Protein AF-A0A378ARV6-F1 (afdb_monomer_lite)

pLDDT: mean 89.11, std 16.17, range [35.03, 98.0]

InterPro domains:
  IPR007721 D-ribose pyranase RbsD/L-fucose mutarotase FucU [PF05025] (1-87)
  IPR023064 D-ribose pyranase [NF008761] (1-87)
  IPR023064 D-ribose pyranase [PTHR37831] (1-86)
  IPR023750 RbsD-like superfamily [G3DSA:3.40.1650.10] (8-94)
  IPR023750 RbsD-like superfamily [SSF102546] (1-85)

Secondary structure (DSSP, 8-state):
---SS---HHHHHHHTT--TT-------TTPPPPTTSPP-----BTTBS-HHHHHHHHTTTS--S-----TTHHHH-HHHHHHHHH-TTTTT-------

Foldseek 3Di:
DDPDQQPDPVLVVVQVPDDPPDDDDQDDPPDDDDPVDDDDDQDPDVPVPPSVVVQVSSLVRHDDQEDDDDPCCCPPPVPVVVVLCPPPSNVNHDPDDDD

Structure (mmCIF, N/CA/C/O backbone):
data_AF-A0A378ARV6-F1
#
_entry.id   AF-A0A378ARV6-F1
#
loop_
_atom_site.group_PDB
_atom_site.id
_atom_site.type_symbol
_atom_site.label_atom_id
_atom_site.label_alt_id
_atom_site.label_comp_id
_atom_site.label_asym_id
_atom_site.label_entity_id
_atom_site.label_seq_id
_atom_site.pdbx_PDB_ins_code
_atom_site.Cartn_x
_atom_site.Cartn_y
_atom_site.Cartn_z
_atom_site.occupancy
_atom_site.B_iso_or_equiv
_atom_site.auth_seq_id
_atom_site.auth_comp_id
_atom_site.auth_asym_id
_atom_site.auth_atom_id
_atom_site.pdbx_PDB_model_num
ATOM 1 N N . MET A 1 1 ? -18.810 8.008 12.413 1.00 85.12 1 MET A N 1
ATOM 2 C CA . MET A 1 1 ? -17.484 8.594 12.112 1.00 85.12 1 MET A CA 1
ATOM 3 C C . MET A 1 1 ? -16.428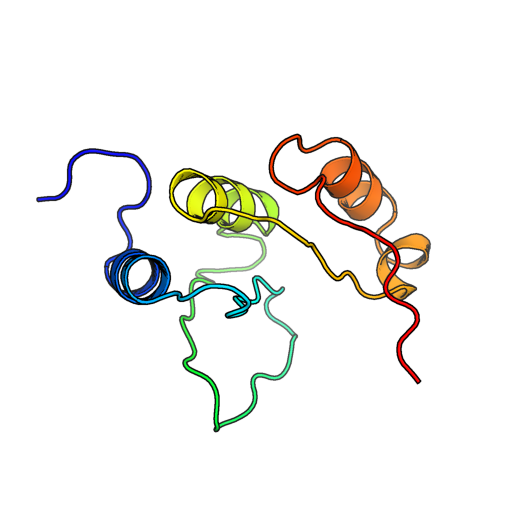 7.749 12.800 1.00 85.12 1 MET A C 1
ATOM 5 O O . MET A 1 1 ? -16.586 7.477 13.987 1.00 85.12 1 MET A O 1
ATOM 9 N N . LYS A 1 2 ? -15.421 7.270 12.063 1.00 93.12 2 LYS A N 1
ATOM 10 C CA . LYS A 1 2 ? -14.368 6.403 12.611 1.00 93.12 2 LYS A CA 1
ATOM 11 C C . LYS A 1 2 ? -13.370 7.239 13.424 1.00 93.12 2 LYS A C 1
ATOM 13 O O . LYS A 1 2 ? -13.012 8.335 13.006 1.00 93.12 2 LYS A O 1
ATOM 18 N N . LYS A 1 3 ? -12.953 6.729 14.586 1.00 90.44 3 LYS A N 1
ATOM 19 C CA . LYS A 1 3 ? -11.794 7.236 15.340 1.00 90.44 3 LYS A CA 1
ATOM 20 C C . LYS A 1 3 ? -10.549 6.492 14.839 1.00 90.44 3 LYS A C 1
ATOM 22 O O . LYS A 1 3 ? -10.649 5.292 14.611 1.00 90.44 3 LYS A O 1
ATOM 27 N N . GLY A 1 4 ? -9.411 7.167 14.684 1.00 92.12 4 GLY A N 1
ATOM 28 C CA . GLY A 1 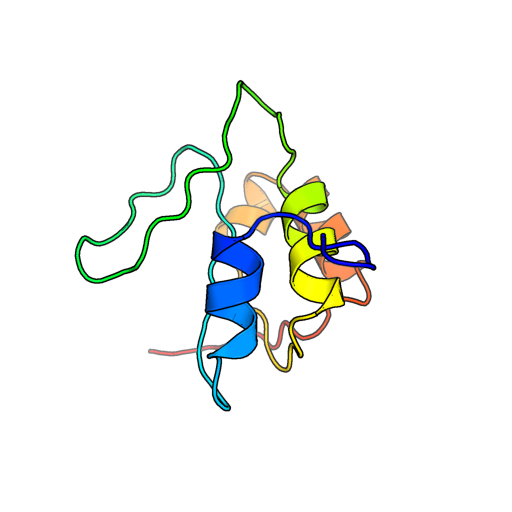4 ? -8.159 6.557 14.206 1.00 92.12 4 GLY A CA 1
ATOM 29 C C . GLY A 1 4 ? -7.616 7.201 12.930 1.00 92.12 4 GLY A C 1
ATOM 30 O O . GLY A 1 4 ? -8.044 8.292 12.557 1.00 92.12 4 GLY A O 1
ATOM 31 N N . THR A 1 5 ? -6.656 6.532 12.288 1.00 93.25 5 THR A N 1
ATOM 32 C CA . THR A 1 5 ? -5.871 7.075 11.163 1.00 93.25 5 THR A CA 1
ATOM 33 C C . THR A 1 5 ? -6.320 6.573 9.790 1.00 93.25 5 THR A C 1
ATOM 35 O O . THR A 1 5 ? -6.237 7.329 8.824 1.00 93.25 5 THR A O 1
ATOM 38 N N . VAL A 1 6 ? -6.841 5.345 9.667 1.00 96.88 6 VAL A N 1
ATOM 39 C CA . VAL A 1 6 ? -7.366 4.834 8.386 1.00 96.88 6 VAL A CA 1
ATOM 40 C C . VAL A 1 6 ? -8.804 5.301 8.206 1.00 96.88 6 VAL A C 1
ATOM 42 O O . VAL A 1 6 ? -9.739 4.669 8.694 1.00 96.88 6 VAL A O 1
ATOM 45 N N . LEU A 1 7 ? -8.995 6.428 7.524 1.00 97.50 7 LEU A N 1
ATOM 46 C CA . LEU A 1 7 ? -10.323 7.029 7.340 1.00 97.50 7 LEU A CA 1
ATOM 47 C C . LEU A 1 7 ? -11.037 6.581 6.063 1.00 97.50 7 LEU A C 1
ATOM 49 O O . LEU A 1 7 ? -12.257 6.708 5.973 1.00 97.50 7 LEU A O 1
ATOM 53 N N . ASN A 1 8 ? -10.299 6.065 5.078 1.00 97.94 8 ASN A N 1
ATOM 54 C CA . ASN A 1 8 ? -10.898 5.578 3.844 1.00 97.94 8 ASN A CA 1
ATOM 55 C C . ASN A 1 8 ? -11.768 4.340 4.140 1.00 97.94 8 ASN A C 1
ATOM 57 O O . ASN A 1 8 ? -11.314 3.379 4.776 1.00 97.94 8 ASN A O 1
ATOM 61 N N . ALA A 1 9 ? -13.032 4.397 3.711 1.00 97.56 9 ALA A N 1
ATOM 62 C CA . ALA A 1 9 ? -14.025 3.370 4.004 1.00 97.56 9 ALA A CA 1
ATOM 63 C C . ALA A 1 9 ? -13.690 2.036 3.325 1.00 97.56 9 ALA A C 1
ATOM 65 O O . ALA A 1 9 ? -13.776 0.997 3.978 1.00 97.56 9 ALA A O 1
ATOM 66 N N . ASP A 1 10 ? -13.240 2.066 2.070 1.00 98.00 10 ASP A N 1
ATOM 67 C CA . ASP A 1 10 ? -12.915 0.864 1.301 1.00 98.00 10 ASP A CA 1
ATOM 68 C C . ASP A 1 10 ? -11.649 0.185 1.831 1.00 98.00 10 ASP A C 1
ATOM 70 O O . ASP A 1 10 ? -11.635 -1.029 2.018 1.00 98.00 10 ASP A O 1
ATOM 74 N N . ILE A 1 11 ? -10.618 0.961 2.184 1.00 97.88 11 ILE A N 1
ATOM 75 C CA . ILE A 1 11 ? -9.409 0.430 2.833 1.00 97.88 11 ILE A CA 1
ATOM 76 C C . ILE A 1 11 ? -9.777 -0.217 4.172 1.00 97.88 11 ILE A C 1
ATOM 78 O O . ILE A 1 11 ? -9.368 -1.342 4.447 1.00 97.88 11 ILE A O 1
ATOM 82 N N . SER A 1 12 ? -10.599 0.453 4.987 1.00 97.81 12 SER A N 1
ATOM 83 C CA . SER A 1 12 ? -11.068 -0.110 6.261 1.00 97.81 12 SER A CA 1
ATOM 84 C C . SER A 1 12 ? -11.852 -1.413 6.051 1.00 97.81 12 SER A C 1
ATOM 86 O O . SER A 1 12 ? -11.681 -2.381 6.795 1.00 97.81 12 SER A O 1
ATOM 88 N N . ALA A 1 13 ? -12.709 -1.455 5.030 1.00 97.88 13 ALA A N 1
ATOM 89 C CA . ALA A 1 13 ? -13.512 -2.624 4.703 1.00 97.88 13 ALA A CA 1
ATOM 90 C C . ALA A 1 13 ? -12.653 -3.801 4.229 1.00 97.88 13 ALA A C 1
ATOM 92 O O . ALA A 1 13 ? -12.920 -4.926 4.640 1.00 97.88 13 ALA A O 1
ATOM 93 N N . VAL A 1 14 ? -11.625 -3.560 3.411 1.00 97.81 14 VAL A N 1
ATOM 94 C CA . VAL A 1 14 ? -10.704 -4.611 2.961 1.00 97.81 14 VAL A CA 1
ATOM 95 C C . VAL A 1 14 ? -9.860 -5.120 4.125 1.00 97.81 14 VAL A C 1
ATOM 97 O O . VAL A 1 14 ? -9.875 -6.319 4.377 1.00 97.81 14 VAL A O 1
ATOM 100 N N . ILE A 1 15 ? -9.205 -4.234 4.887 1.00 97.19 15 ILE A N 1
ATOM 101 C CA . ILE A 1 15 ? -8.333 -4.636 6.006 1.00 97.19 15 ILE A CA 1
ATOM 102 C C . ILE A 1 15 ? -9.100 -5.472 7.039 1.00 97.19 15 ILE A C 1
ATOM 104 O O . ILE A 1 15 ? -8.602 -6.498 7.487 1.00 97.19 15 ILE A O 1
ATOM 108 N N . SER A 1 16 ? -10.333 -5.084 7.379 1.00 97.31 16 SER A N 1
ATOM 109 C CA . SER A 1 16 ? -11.155 -5.822 8.355 1.00 97.31 16 SER A CA 1
ATOM 110 C C . SER A 1 16 ? -11.602 -7.218 7.902 1.00 97.31 16 SER A C 1
ATOM 112 O O . SER A 1 16 ? -12.102 -7.986 8.723 1.00 97.31 16 SER A O 1
ATOM 114 N N . ARG A 1 17 ? -11.452 -7.545 6.613 1.00 97.75 17 ARG A N 1
ATOM 115 C CA . ARG A 1 17 ? -11.821 -8.841 6.027 1.00 97.75 17 ARG A CA 1
ATOM 116 C C . ARG A 1 17 ? -10.623 -9.744 5.749 1.00 97.75 17 ARG A C 1
ATOM 118 O O . ARG A 1 17 ? -10.857 -10.899 5.411 1.00 97.75 17 ARG A O 1
ATOM 125 N N . LEU A 1 18 ? -9.394 -9.234 5.869 1.00 97.44 18 LEU A N 1
ATOM 126 C CA . LEU A 1 18 ? -8.188 -10.021 5.624 1.00 97.44 18 LEU A CA 1
ATOM 127 C C . LEU A 1 18 ? -8.106 -11.182 6.622 1.00 97.44 18 LEU A C 1
ATOM 129 O O . LEU A 1 18 ? -8.120 -10.981 7.839 1.00 97.44 18 LEU A O 1
ATOM 133 N N . GLY A 1 19 ? -8.016 -12.395 6.091 1.00 96.56 19 GLY A N 1
ATOM 134 C CA . GLY A 1 19 ? -7.597 -13.584 6.811 1.00 96.56 19 GLY A CA 1
ATOM 135 C C . GLY A 1 19 ? -6.075 -13.703 6.880 1.00 96.56 19 GLY A C 1
ATOM 136 O O . GLY A 1 19 ? -5.324 -12.887 6.344 1.00 96.56 19 GLY A O 1
ATOM 137 N N . HIS 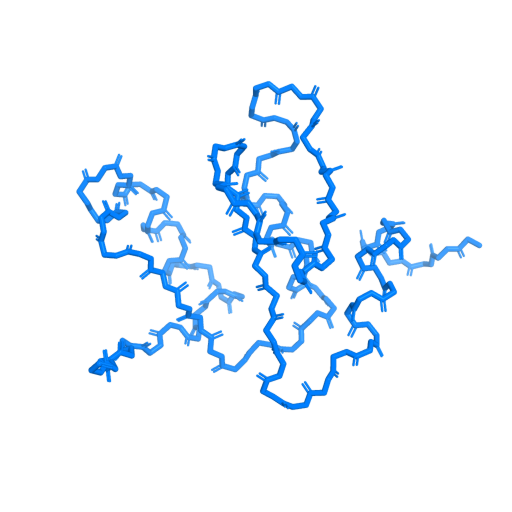A 1 20 ? -5.605 -14.755 7.548 1.00 94.69 20 HIS A N 1
ATOM 138 C CA . HIS A 1 20 ? -4.189 -15.114 7.511 1.00 94.69 20 HIS A CA 1
ATOM 139 C C . HIS A 1 20 ? -3.789 -15.462 6.071 1.00 94.69 20 HIS A C 1
ATOM 141 O O . HIS A 1 20 ? -4.540 -16.165 5.404 1.00 94.69 20 HIS A O 1
ATOM 147 N N . THR A 1 21 ? -2.625 -14.965 5.638 1.00 94.25 21 THR A N 1
ATOM 148 C CA . THR A 1 21 ? -2.042 -15.078 4.285 1.00 94.25 21 THR A CA 1
ATOM 149 C C . THR A 1 21 ? -2.752 -14.339 3.146 1.00 94.25 21 THR A C 1
ATOM 151 O O . THR A 1 21 ? -2.238 -14.333 2.023 1.00 94.25 21 THR A O 1
ATOM 154 N N . ASP A 1 22 ? -3.863 -13.644 3.410 1.00 97.06 22 ASP A N 1
ATOM 155 C CA . ASP A 1 22 ? -4.453 -12.749 2.415 1.00 97.06 22 ASP A CA 1
ATOM 156 C C . ASP A 1 22 ? -3.488 -11.607 2.071 1.00 97.06 22 ASP A C 1
ATOM 158 O O . ASP A 1 22 ? -2.712 -11.126 2.901 1.00 97.06 22 ASP A O 1
ATOM 162 N N . THR A 1 23 ? -3.554 -11.144 0.823 1.00 96.62 23 THR A N 1
ATOM 163 C CA . THR A 1 23 ? -2.630 -10.135 0.301 1.00 96.62 23 THR A CA 1
ATOM 164 C C . THR A 1 23 ? -3.348 -8.848 -0.085 1.00 96.62 23 THR A C 1
ATOM 166 O O . THR A 1 23 ? -4.481 -8.847 -0.568 1.00 96.62 23 THR A O 1
ATOM 169 N N . LEU A 1 24 ? -2.656 -7.728 0.117 1.00 97.31 24 LEU A N 1
ATOM 170 C CA . LEU A 1 24 ? -3.085 -6.395 -0.285 1.00 97.31 24 LEU A CA 1
ATOM 171 C C . LEU A 1 24 ? -1.912 -5.721 -0.990 1.00 97.31 24 LEU A C 1
ATOM 173 O O . LEU A 1 24 ? -0.795 -5.705 -0.475 1.00 97.31 24 LEU A O 1
ATOM 177 N N . VAL A 1 25 ? -2.169 -5.169 -2.173 1.00 97.31 25 VAL A N 1
ATOM 178 C CA . VAL A 1 25 ? -1.149 -4.499 -2.983 1.00 97.31 25 VAL A CA 1
ATOM 179 C C . VAL A 1 25 ? -1.350 -2.989 -2.903 1.00 97.31 25 VAL A C 1
ATOM 181 O O . VAL A 1 25 ? -2.415 -2.481 -3.246 1.00 97.31 25 VAL A O 1
ATOM 184 N N . VAL A 1 26 ? -0.310 -2.272 -2.478 1.00 97.00 26 VAL A N 1
ATOM 185 C CA . VAL A 1 26 ? -0.174 -0.826 -2.691 1.00 97.00 26 VAL A CA 1
ATOM 186 C C . VAL A 1 26 ? 0.726 -0.647 -3.908 1.00 97.00 26 VAL A C 1
ATOM 188 O O . VAL A 1 26 ? 1.819 -1.207 -3.944 1.00 97.00 26 VAL A O 1
ATOM 191 N N . CYS A 1 27 ? 0.275 0.098 -4.913 1.00 95.81 27 CYS A N 1
ATOM 192 C CA . CYS A 1 27 ? 0.999 0.272 -6.169 1.00 95.81 27 CYS A CA 1
ATOM 193 C C . CYS A 1 27 ? 1.071 1.739 -6.594 1.00 95.81 27 CYS A C 1
ATOM 195 O O . CYS A 1 27 ? 0.351 2.591 -6.072 1.00 95.81 27 CYS A O 1
ATOM 197 N N . ASP A 1 28 ? 1.953 2.031 -7.548 1.00 94.62 28 ASP A N 1
ATOM 198 C CA . ASP A 1 28 ? 1.949 3.314 -8.245 1.00 94.62 28 ASP A CA 1
ATOM 199 C C . ASP A 1 28 ? 0.768 3.426 -9.232 1.00 94.62 28 ASP A C 1
ATOM 201 O O . ASP A 1 28 ? -0.002 2.485 -9.440 1.00 94.62 28 ASP A O 1
ATOM 205 N N . ALA A 1 29 ? 0.622 4.605 -9.839 1.00 92.06 29 ALA A N 1
ATOM 206 C CA . ALA A 1 29 ? -0.477 4.919 -10.751 1.00 92.06 29 ALA A CA 1
ATOM 207 C C . ALA A 1 29 ? -0.417 4.173 -12.102 1.00 92.06 29 ALA A C 1
ATOM 209 O O . ALA A 1 29 ? -1.373 4.244 -12.873 1.00 92.06 29 ALA A O 1
ATOM 210 N N . GLY A 1 30 ? 0.697 3.507 -12.419 1.00 93.25 30 GLY A N 1
ATOM 211 C CA . GLY A 1 30 ? 0.927 2.829 -13.694 1.00 93.25 30 GLY A CA 1
ATOM 212 C C . GLY A 1 30 ? 0.712 1.316 -13.658 1.00 93.25 30 GLY A C 1
ATOM 213 O O . GLY A 1 30 ? 0.653 0.699 -14.723 1.00 93.25 30 GLY A O 1
ATOM 214 N N . LEU A 1 31 ? 0.585 0.704 -12.475 1.00 95.31 31 LEU A N 1
ATOM 215 C CA . LEU A 1 31 ? 0.457 -0.748 -12.366 1.00 95.31 31 LEU A CA 1
ATOM 216 C C . LEU A 1 31 ? -0.895 -1.241 -12.931 1.00 95.31 31 LEU A C 1
ATOM 218 O O . LEU A 1 31 ? -1.957 -0.792 -12.486 1.00 95.31 31 LEU A O 1
ATOM 222 N N . PRO A 1 32 ? -0.907 -2.202 -13.875 1.00 95.44 32 PRO A N 1
ATOM 223 C CA . PRO A 1 32 ? -2.148 -2.801 -14.347 1.00 95.44 32 PRO A CA 1
ATOM 224 C C . PRO A 1 32 ? -2.800 -3.651 -13.246 1.00 95.44 32 PRO A C 1
ATOM 226 O O . PRO A 1 32 ? -2.177 -4.553 -12.689 1.00 95.44 32 PRO A O 1
ATOM 229 N N . VAL A 1 33 ? -4.083 -3.399 -12.966 1.00 95.62 33 VAL A N 1
ATOM 230 C CA . VAL A 1 33 ? -4.859 -4.142 -11.957 1.00 95.62 33 VAL A CA 1
ATOM 231 C C . VAL A 1 33 ? -5.705 -5.232 -12.634 1.00 95.62 33 VAL A C 1
ATOM 233 O O . VAL A 1 33 ? -6.532 -4.904 -13.494 1.00 95.62 33 VAL A O 1
ATOM 236 N N . PRO A 1 34 ? -5.548 -6.520 -12.267 1.00 95.62 34 PRO A N 1
ATOM 237 C CA . PRO A 1 34 ? -6.385 -7.600 -12.784 1.00 95.62 34 PRO A CA 1
ATOM 238 C C . PRO A 1 34 ? -7.870 -7.390 -12.463 1.00 95.62 34 PRO A C 1
ATOM 240 O O . PRO A 1 34 ? -8.223 -6.972 -11.363 1.00 95.62 34 PRO A O 1
ATOM 243 N N . ARG A 1 35 ? -8.768 -7.756 -13.389 1.00 94.62 35 ARG A N 1
ATOM 244 C CA . ARG A 1 35 ? -10.229 -7.614 -13.197 1.00 94.62 35 ARG A CA 1
ATOM 245 C C . ARG A 1 35 ? -10.799 -8.475 -12.066 1.00 94.62 35 ARG A C 1
ATOM 247 O O . ARG A 1 35 ? -11.896 -8.202 -11.598 1.00 94.62 35 ARG A O 1
ATOM 254 N N . SER A 1 36 ? -10.083 -9.524 -11.672 1.00 95.88 36 SER A N 1
ATOM 255 C CA . SER A 1 36 ? -10.448 -10.405 -10.561 1.00 95.88 36 SER A CA 1
ATOM 256 C C . SER A 1 36 ? -10.213 -9.776 -9.186 1.00 95.88 36 SER A C 1
ATOM 258 O O . SER A 1 36 ? -10.690 -10.318 -8.195 1.00 95.88 36 SER A O 1
ATOM 260 N N . SER A 1 37 ? -9.468 -8.670 -9.116 1.00 94.19 37 SER A N 1
ATOM 261 C CA . SER A 1 37 ? -9.076 -8.028 -7.864 1.00 94.19 37 SER A CA 1
ATOM 262 C C . SER A 1 37 ? -9.905 -6.773 -7.603 1.00 94.19 37 SER A C 1
ATOM 264 O O . SER A 1 37 ? -10.210 -6.007 -8.519 1.00 94.19 37 SER A O 1
ATOM 266 N N . THR A 1 38 ? -10.232 -6.519 -6.336 1.00 95.44 38 THR A N 1
ATOM 267 C CA . THR A 1 38 ? -10.846 -5.252 -5.918 1.00 95.44 38 THR A CA 1
ATOM 268 C C . THR A 1 38 ? -9.866 -4.102 -6.148 1.00 95.44 38 THR A C 1
ATOM 270 O O . THR A 1 38 ? -8.750 -4.125 -5.633 1.00 95.44 38 THR A O 1
ATOM 273 N N . ARG A 1 39 ? -10.285 -3.078 -6.900 1.00 96.88 39 ARG A N 1
ATOM 274 C CA . ARG A 1 39 ? -9.504 -1.856 -7.135 1.00 96.88 39 ARG A CA 1
ATOM 275 C C . ARG A 1 39 ? -10.021 -0.725 -6.251 1.00 96.88 39 ARG A C 1
ATOM 277 O O . ARG A 1 39 ? -11.179 -0.343 -6.377 1.00 96.88 39 ARG A O 1
ATOM 284 N N . ILE A 1 40 ? -9.141 -0.156 -5.429 1.00 97.81 40 ILE A N 1
ATOM 285 C CA . ILE A 1 40 ? -9.381 1.093 -4.695 1.00 97.81 40 ILE A CA 1
ATOM 286 C C . ILE A 1 40 ? -8.452 2.149 -5.293 1.00 97.81 40 ILE A C 1
ATOM 288 O O . ILE A 1 40 ? -7.242 2.099 -5.079 1.00 97.81 40 ILE A O 1
ATOM 292 N N . ASP A 1 41 ? -9.003 3.069 -6.084 1.00 97.31 41 ASP A N 1
ATOM 293 C CA . ASP A 1 41 ? -8.213 4.128 -6.711 1.00 97.31 41 ASP A CA 1
ATOM 294 C C . ASP A 1 41 ? -8.099 5.337 -5.781 1.00 97.31 41 ASP A C 1
ATOM 296 O O . ASP A 1 41 ? -9.079 6.029 -5.508 1.00 97.31 41 ASP A O 1
ATOM 300 N N . MET A 1 42 ? -6.891 5.556 -5.268 1.00 97.19 42 MET A N 1
ATOM 301 C CA . MET A 1 42 ? -6.578 6.660 -4.364 1.00 97.19 42 MET A CA 1
ATOM 302 C C . MET A 1 42 ? -5.874 7.817 -5.078 1.00 97.19 42 MET A C 1
ATOM 304 O O . MET A 1 42 ? -5.662 8.851 -4.449 1.00 97.19 42 MET A O 1
ATOM 308 N N . ALA A 1 43 ? -5.476 7.658 -6.345 1.00 97.50 43 ALA A N 1
ATOM 309 C CA . ALA A 1 43 ? -4.680 8.654 -7.047 1.00 97.50 43 ALA A CA 1
ATOM 310 C C . ALA A 1 43 ? -5.528 9.896 -7.353 1.00 97.50 43 ALA A C 1
ATOM 312 O O . ALA A 1 43 ? -6.483 9.848 -8.125 1.00 97.50 43 ALA A O 1
ATOM 313 N N . LEU A 1 44 ? -5.161 11.028 -6.753 1.00 97.88 44 LEU A N 1
ATOM 314 C CA . LEU A 1 44 ? -5.805 12.313 -7.014 1.00 97.88 44 LEU A CA 1
ATOM 315 C C . LEU A 1 44 ? -5.112 13.049 -8.162 1.00 97.88 44 LEU A C 1
ATOM 317 O O . LEU A 1 44 ? -5.756 13.596 -9.052 1.00 97.88 44 LEU A O 1
ATOM 321 N N . THR A 1 45 ? -3.784 13.093 -8.111 1.00 97.69 45 THR A N 1
ATOM 322 C CA . THR A 1 45 ? -2.922 13.717 -9.118 1.00 97.69 45 THR A CA 1
ATOM 323 C C . THR A 1 45 ? -1.509 13.135 -9.006 1.00 97.69 45 THR A C 1
ATOM 325 O O . THR A 1 45 ? -1.258 12.272 -8.160 1.00 97.69 45 THR A O 1
ATOM 328 N N . GLN A 1 46 ? -0.568 13.573 -9.845 1.00 97.12 46 GLN A N 1
ATOM 329 C CA . GLN A 1 46 ? 0.810 13.084 -9.803 1.00 97.12 46 GLN A CA 1
ATOM 330 C C . GLN A 1 46 ? 1.414 13.258 -8.401 1.00 97.12 46 GLN A C 1
ATOM 332 O O . GLN A 1 46 ? 1.547 14.370 -7.893 1.00 97.12 46 GLN A O 1
ATOM 337 N N . GLY A 1 47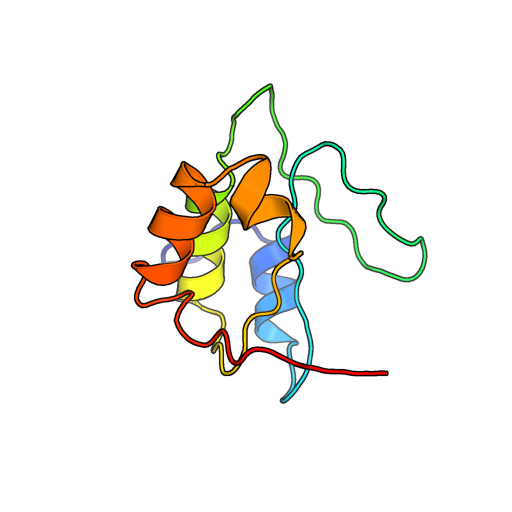 ? 1.780 12.134 -7.778 1.00 94.88 47 GLY A N 1
ATOM 338 C CA . GLY A 1 47 ? 2.405 12.095 -6.455 1.00 94.88 47 GLY A CA 1
ATOM 339 C C . GLY A 1 47 ? 1.464 12.320 -5.267 1.00 94.88 47 GLY A C 1
ATOM 340 O O . GLY A 1 47 ? 1.958 12.390 -4.143 1.00 94.88 47 GLY A O 1
ATOM 341 N N . VAL A 1 48 ? 0.144 12.426 -5.479 1.00 97.88 48 VAL A N 1
ATOM 342 C CA . VAL A 1 48 ? -0.831 12.659 -4.402 1.00 97.88 48 VAL A CA 1
ATOM 343 C C . VAL A 1 48 ? -1.947 11.609 -4.426 1.00 97.88 48 VAL A C 1
ATOM 345 O O . VAL A 1 48 ? -2.708 11.564 -5.396 1.00 97.88 48 VAL A O 1
ATOM 348 N N . PRO A 1 49 ? -2.117 10.830 -3.341 1.00 97.75 49 PRO A N 1
ATOM 349 C CA . PRO A 1 49 ? -1.178 10.657 -2.228 1.00 97.75 49 PRO A CA 1
ATOM 350 C C . PRO A 1 49 ? 0.123 9.984 -2.695 1.00 97.75 49 PRO A C 1
ATOM 352 O O . PRO A 1 49 ? 0.162 9.331 -3.739 1.00 97.75 49 PRO A O 1
ATOM 355 N N . SER A 1 50 ? 1.198 10.128 -1.919 1.00 96.94 50 SER A N 1
ATOM 356 C CA . SER A 1 50 ? 2.445 9.417 -2.200 1.00 96.94 50 SER A CA 1
ATOM 357 C C . SER A 1 50 ? 2.319 7.933 -1.843 1.00 96.94 50 SER A C 1
ATOM 359 O O . SER A 1 50 ? 1.543 7.549 -0.965 1.00 96.94 50 SER A O 1
ATOM 361 N N . PHE A 1 51 ? 3.133 7.091 -2.484 1.00 95.75 51 PHE A N 1
ATOM 362 C CA . PHE A 1 51 ? 3.191 5.658 -2.187 1.00 95.75 51 PHE A CA 1
ATOM 363 C C . PHE A 1 51 ? 3.415 5.386 -0.688 1.00 95.75 51 PHE A C 1
ATOM 365 O O . PHE A 1 51 ? 2.694 4.594 -0.082 1.00 95.75 51 PHE A O 1
ATOM 372 N N . MET A 1 52 ? 4.375 6.090 -0.073 1.00 94.94 52 MET A N 1
ATOM 373 C CA . MET A 1 52 ? 4.702 5.907 1.344 1.00 94.94 52 MET A CA 1
ATOM 374 C C . MET A 1 52 ? 3.563 6.339 2.267 1.00 94.94 52 MET A C 1
ATOM 376 O O . MET A 1 52 ? 3.299 5.646 3.242 1.00 94.94 52 MET A O 1
ATOM 380 N N . GLN A 1 53 ? 2.835 7.413 1.938 1.00 96.06 53 GLN A N 1
ATOM 381 C CA . GLN A 1 53 ? 1.668 7.830 2.725 1.00 96.06 53 GLN A CA 1
ATOM 382 C C . GLN A 1 53 ? 0.594 6.739 2.757 1.00 96.06 53 GLN A C 1
ATOM 384 O O . GLN A 1 53 ? 0.039 6.446 3.815 1.00 96.06 53 GLN A O 1
ATOM 389 N N . VAL A 1 54 ? 0.309 6.117 1.609 1.00 96.75 54 VAL A N 1
ATOM 390 C CA . VAL A 1 54 ? -0.678 5.031 1.535 1.00 96.75 54 VAL A CA 1
ATOM 391 C C . VAL A 1 54 ? -0.190 3.809 2.309 1.00 96.75 54 VAL A C 1
ATOM 393 O O . VAL A 1 54 ? -0.936 3.277 3.129 1.00 96.75 54 VAL A O 1
ATOM 396 N N . LEU A 1 55 ? 1.062 3.393 2.100 1.00 95.75 55 LEU A N 1
ATOM 397 C CA . LEU A 1 55 ? 1.644 2.242 2.786 1.00 95.75 55 LEU A CA 1
ATOM 398 C C . LEU A 1 55 ? 1.636 2.417 4.311 1.00 95.75 55 LEU A C 1
ATOM 400 O O . LEU A 1 55 ? 1.217 1.517 5.038 1.00 95.75 55 LEU A O 1
ATOM 404 N N . GLU A 1 56 ? 2.063 3.576 4.810 1.00 94.00 56 GLU A N 1
ATOM 405 C CA . GLU A 1 56 ? 2.079 3.871 6.243 1.00 94.00 56 GLU A CA 1
ATOM 406 C C . GLU A 1 56 ? 0.674 3.823 6.841 1.00 94.00 56 GLU A C 1
ATOM 408 O O . GLU A 1 56 ? 0.482 3.197 7.880 1.00 94.00 56 GLU A O 1
ATOM 413 N N . VAL A 1 57 ? -0.323 4.416 6.176 1.00 95.81 57 VAL A N 1
ATOM 414 C CA . VAL A 1 57 ? -1.713 4.381 6.649 1.00 95.81 57 VAL A CA 1
ATOM 415 C C . VAL A 1 57 ? -2.249 2.951 6.655 1.00 95.81 57 VAL A C 1
ATOM 417 O O . VAL A 1 57 ? -2.769 2.511 7.677 1.00 95.81 57 VAL A O 1
ATOM 420 N N . VAL A 1 58 ? -2.094 2.188 5.571 1.00 96.06 58 VAL A N 1
ATOM 421 C CA . VAL A 1 58 ? -2.580 0.796 5.490 1.00 96.06 58 VAL A CA 1
ATOM 422 C C . VAL A 1 58 ? -1.981 -0.062 6.606 1.00 96.06 58 VAL A C 1
ATOM 424 O O . VAL A 1 58 ? -2.702 -0.740 7.340 1.00 96.06 58 VAL A O 1
ATOM 427 N N . THR A 1 59 ? -0.671 0.045 6.814 1.00 94.94 59 THR A N 1
ATOM 428 C CA . THR A 1 59 ? 0.062 -0.713 7.839 1.00 94.94 59 THR A CA 1
ATOM 429 C C . THR A 1 59 ? -0.163 -0.198 9.268 1.00 94.94 59 THR A C 1
ATOM 431 O O . THR A 1 59 ? 0.480 -0.667 10.206 1.00 94.94 59 THR A O 1
ATOM 434 N N . THR A 1 60 ? -1.061 0.775 9.489 1.00 94.56 60 THR A N 1
ATOM 435 C CA . THR A 1 60 ? -1.563 1.101 10.842 1.00 94.56 60 THR A CA 1
ATOM 436 C C . THR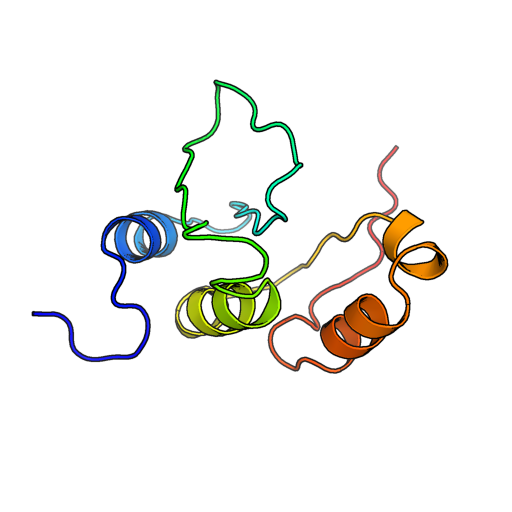 A 1 60 ? -2.620 0.147 11.354 1.00 94.56 60 THR A C 1
ATOM 438 O O . THR A 1 60 ? -2.703 -0.029 12.567 1.00 94.56 60 THR A O 1
ATOM 441 N N . GLU A 1 61 ? -3.381 -0.487 10.467 1.00 94.69 61 GLU A N 1
ATOM 442 C CA . GLU A 1 61 ? -4.438 -1.428 10.852 1.00 94.69 61 GLU A CA 1
ATOM 443 C C . GLU A 1 61 ? -4.201 -2.840 10.300 1.00 94.69 61 GLU A C 1
ATOM 445 O O . GLU A 1 61 ? -4.694 -3.804 10.881 1.00 94.69 61 GLU A O 1
ATOM 450 N N . MET A 1 62 ? -3.420 -2.986 9.225 1.00 94.75 62 MET A N 1
ATOM 451 C CA . MET A 1 62 ? -3.043 -4.288 8.674 1.00 94.75 62 MET A CA 1
ATOM 452 C C . MET A 1 62 ? -1.880 -4.913 9.459 1.00 94.75 62 MET A C 1
ATOM 454 O O . MET A 1 62 ? -0.821 -4.301 9.597 1.00 94.75 62 MET A O 1
ATOM 458 N N . GLN A 1 63 ? -2.059 -6.153 9.922 1.00 93.75 63 GLN A N 1
ATOM 459 C CA . GLN A 1 63 ? -0.973 -6.976 10.463 1.00 93.75 63 GLN A CA 1
ATOM 460 C C . GLN A 1 63 ? -0.173 -7.571 9.301 1.00 93.75 63 GLN A C 1
ATOM 462 O O . GLN A 1 63 ? -0.711 -8.347 8.514 1.00 93.75 63 GLN A O 1
ATOM 467 N N . VAL A 1 64 ? 1.095 -7.183 9.175 1.00 93.06 64 VAL A N 1
ATOM 468 C CA . VAL A 1 64 ? 1.962 -7.589 8.061 1.00 93.06 64 VAL A CA 1
ATOM 469 C C . VAL A 1 64 ? 2.978 -8.614 8.548 1.00 93.06 64 VAL A C 1
ATOM 471 O O . VAL A 1 64 ? 3.784 -8.319 9.427 1.00 93.06 64 VAL A O 1
ATOM 474 N N . GLU A 1 65 ? 2.961 -9.803 7.951 1.00 92.12 65 GLU A N 1
ATOM 475 C CA . GLU A 1 65 ? 3.934 -10.872 8.228 1.00 92.12 65 GLU A CA 1
ATOM 476 C C . GLU A 1 65 ? 4.972 -11.057 7.121 1.00 92.12 65 GLU A C 1
ATOM 478 O O . GLU A 1 65 ? 6.034 -11.629 7.368 1.00 92.12 65 GLU A O 1
ATOM 483 N N . ALA A 1 66 ? 4.670 -10.575 5.910 1.00 90.88 66 ALA A N 1
ATOM 484 C CA . ALA A 1 66 ? 5.553 -10.640 4.757 1.00 90.88 66 ALA A CA 1
ATOM 485 C C . ALA A 1 66 ? 5.339 -9.446 3.811 1.00 90.88 66 ALA A C 1
ATOM 487 O O . ALA A 1 66 ? 4.234 -8.912 3.715 1.00 90.88 66 ALA A O 1
ATOM 488 N N . ALA A 1 67 ? 6.384 -9.052 3.081 1.00 92.00 67 ALA A N 1
ATOM 489 C CA . ALA A 1 67 ? 6.293 -8.089 1.985 1.00 92.00 67 ALA A CA 1
ATOM 490 C C . ALA A 1 67 ? 7.011 -8.618 0.737 1.00 92.00 67 ALA A C 1
ATOM 492 O O . ALA A 1 67 ? 8.114 -9.155 0.822 1.00 92.00 67 ALA A O 1
ATOM 493 N N . VAL A 1 68 ? 6.393 -8.441 -0.431 1.00 92.31 68 VAL A N 1
ATOM 494 C CA . VAL A 1 68 ? 6.975 -8.800 -1.732 1.00 92.31 68 VAL A CA 1
ATOM 495 C C . VAL A 1 68 ? 7.165 -7.524 -2.535 1.00 92.31 68 VAL A C 1
ATOM 497 O O . VAL A 1 68 ? 6.246 -6.716 -2.652 1.00 92.31 68 VAL A O 1
ATOM 500 N N . ILE A 1 69 ? 8.369 -7.335 -3.069 1.00 92.31 69 ILE A N 1
ATOM 501 C CA . ILE A 1 69 ? 8.753 -6.137 -3.813 1.00 92.31 69 ILE A CA 1
ATOM 502 C C . ILE A 1 69 ? 9.411 -6.583 -5.120 1.00 92.31 69 ILE A C 1
ATOM 504 O O . ILE A 1 69 ? 10.205 -7.523 -5.118 1.00 92.31 69 ILE A O 1
ATOM 508 N N . ALA A 1 70 ? 9.075 -5.917 -6.225 1.00 92.44 70 ALA A N 1
ATOM 509 C CA . ALA A 1 70 ? 9.691 -6.163 -7.525 1.00 92.44 70 ALA A CA 1
ATOM 510 C C . ALA A 1 70 ? 11.200 -5.869 -7.480 1.00 92.44 70 ALA A C 1
ATOM 512 O O . ALA A 1 70 ? 11.616 -4.844 -6.938 1.00 92.44 70 ALA A O 1
ATOM 513 N N . GLU A 1 71 ? 12.022 -6.745 -8.058 1.00 92.38 71 GLU A N 1
ATOM 514 C CA . GLU A 1 71 ? 13.488 -6.646 -8.008 1.00 92.38 71 GLU A CA 1
ATOM 515 C C . GLU A 1 71 ? 13.997 -5.370 -8.702 1.00 92.38 71 GLU A C 1
ATOM 517 O O . GLU A 1 71 ? 14.965 -4.741 -8.269 1.00 92.38 71 GLU A O 1
ATOM 522 N N . GLU A 1 72 ? 13.283 -4.932 -9.737 1.00 93.06 72 GLU A N 1
ATOM 523 C CA . GLU A 1 72 ? 13.560 -3.754 -10.550 1.00 93.06 72 GLU A CA 1
ATOM 524 C C . GLU A 1 72 ? 13.557 -2.451 -9.743 1.00 93.06 72 GLU A C 1
ATOM 526 O O . GLU A 1 72 ? 14.170 -1.471 -10.175 1.00 93.06 72 GLU A O 1
ATOM 531 N N . ILE A 1 73 ? 12.920 -2.417 -8.563 1.00 93.88 73 ILE A N 1
ATOM 532 C CA . ILE A 1 73 ? 12.936 -1.234 -7.693 1.00 93.88 73 ILE A CA 1
ATOM 533 C C . ILE A 1 73 ? 14.364 -0.876 -7.266 1.00 93.88 73 ILE A C 1
ATOM 535 O O . ILE A 1 73 ? 14.679 0.298 -7.087 1.00 93.88 73 ILE A O 1
ATOM 539 N N . LYS A 1 74 ? 15.252 -1.870 -7.139 1.00 93.06 74 LYS A N 1
ATOM 540 C CA . LYS A 1 74 ? 16.635 -1.661 -6.697 1.00 93.06 74 LYS A CA 1
ATOM 541 C C . LYS A 1 74 ? 17.423 -0.815 -7.688 1.00 93.06 74 LYS A C 1
ATOM 543 O O . LYS A 1 74 ? 18.317 -0.081 -7.280 1.00 93.06 74 LYS A O 1
ATOM 548 N N . THR A 1 75 ? 17.089 -0.910 -8.973 1.00 95.88 75 THR A N 1
ATOM 549 C CA . THR A 1 75 ? 17.768 -0.189 -10.053 1.00 95.88 75 THR A CA 1
ATOM 550 C C . THR A 1 75 ? 17.020 1.077 -10.453 1.00 95.88 75 THR A C 1
ATOM 552 O O . THR A 1 75 ? 17.649 2.117 -10.629 1.00 95.88 75 THR A O 1
ATOM 555 N N . HIS A 1 76 ? 15.689 1.026 -10.551 1.00 94.88 76 HIS A N 1
ATOM 556 C CA . HIS A 1 76 ? 14.885 2.142 -11.059 1.00 94.88 76 HIS A CA 1
ATOM 557 C C . HIS A 1 76 ? 14.423 3.114 -9.971 1.00 94.88 76 HIS A C 1
ATOM 559 O O . HIS A 1 76 ? 14.137 4.271 -10.271 1.00 94.88 76 HIS A O 1
ATOM 565 N N . ASN A 1 77 ? 14.345 2.676 -8.712 1.00 94.31 77 ASN A N 1
ATOM 566 C CA . ASN A 1 77 ? 13.957 3.534 -7.595 1.00 94.31 77 ASN A CA 1
ATOM 567 C C . ASN A 1 77 ? 14.688 3.162 -6.286 1.00 94.31 77 ASN A C 1
ATOM 569 O O . ASN A 1 77 ? 14.058 2.801 -5.285 1.00 94.31 77 ASN A O 1
ATOM 573 N N . PRO A 1 78 ? 16.034 3.256 -6.267 1.00 94.44 78 PRO A N 1
ATOM 574 C CA . PRO A 1 78 ? 16.848 2.821 -5.131 1.00 94.44 78 PRO A CA 1
ATOM 575 C C . PRO A 1 78 ? 16.541 3.593 -3.843 1.00 94.44 78 PRO A C 1
ATOM 577 O O . PRO A 1 78 ? 16.679 3.050 -2.749 1.00 94.44 78 PRO A O 1
ATOM 580 N N . GLN A 1 79 ? 16.106 4.851 -3.962 1.00 94.62 79 GLN A N 1
ATOM 581 C CA . GLN A 1 79 ? 15.739 5.683 -2.818 1.00 94.62 79 GLN A CA 1
ATOM 582 C C . GLN A 1 79 ? 14.471 5.159 -2.143 1.00 94.62 79 GLN A C 1
ATOM 584 O O . GLN A 1 79 ? 14.488 4.920 -0.939 1.00 94.62 79 GLN A O 1
ATOM 589 N N . LEU A 1 80 ? 13.404 4.902 -2.911 1.00 92.94 80 LEU A N 1
ATOM 590 C CA . LEU A 1 80 ? 12.177 4.324 -2.363 1.00 92.94 80 LEU A CA 1
ATOM 591 C C . LEU A 1 80 ? 12.422 2.925 -1.797 1.00 92.94 80 LEU A C 1
ATOM 593 O O . LEU A 1 80 ? 11.920 2.606 -0.724 1.00 92.94 80 LEU A O 1
ATOM 597 N N . HIS A 1 81 ? 13.231 2.110 -2.479 1.00 94.06 81 HIS A N 1
ATOM 598 C CA . HIS A 1 81 ? 13.638 0.802 -1.972 1.00 94.06 81 HIS A CA 1
ATOM 599 C C . HIS A 1 81 ? 14.330 0.910 -0.605 1.00 94.06 81 HIS A C 1
ATOM 601 O O . HIS A 1 81 ? 13.972 0.192 0.326 1.00 94.06 81 HIS A O 1
ATOM 607 N N . ALA A 1 82 ? 15.274 1.844 -0.447 1.00 93.00 82 ALA A N 1
ATOM 608 C CA . ALA A 1 82 ? 15.908 2.090 0.841 1.00 93.00 82 ALA A CA 1
ATOM 609 C C . ALA A 1 82 ? 14.881 2.536 1.893 1.00 93.00 82 ALA A C 1
ATOM 611 O O . ALA A 1 82 ? 14.871 1.990 2.992 1.00 93.00 82 ALA A O 1
ATOM 612 N N . THR A 1 83 ? 13.983 3.471 1.571 1.00 92.94 83 THR A N 1
ATOM 613 C CA . THR A 1 83 ? 12.925 3.910 2.496 1.00 92.94 83 THR A CA 1
ATOM 614 C C . THR A 1 83 ? 12.023 2.754 2.935 1.00 92.94 83 THR A C 1
ATOM 616 O O . THR A 1 83 ? 11.708 2.646 4.118 1.00 92.94 83 THR A O 1
ATOM 619 N N . LEU A 1 84 ? 11.657 1.857 2.016 1.00 91.62 84 LEU A N 1
ATOM 620 C CA . LEU A 1 84 ? 10.872 0.658 2.310 1.00 91.62 84 LEU A CA 1
ATOM 621 C C . LEU A 1 84 ? 11.591 -0.262 3.300 1.00 91.62 84 LEU A C 1
ATOM 623 O O . LEU A 1 84 ? 10.994 -0.664 4.291 1.00 91.62 84 LEU A O 1
ATOM 627 N N . LEU A 1 85 ? 12.878 -0.543 3.090 1.00 89.12 85 LEU A N 1
ATOM 628 C CA . LEU A 1 85 ? 13.645 -1.426 3.977 1.00 89.12 85 LEU A CA 1
ATOM 629 C C . LEU A 1 85 ? 13.843 -0.853 5.387 1.00 89.12 85 LEU A C 1
ATOM 631 O O . LEU A 1 85 ? 13.933 -1.614 6.347 1.00 89.12 85 LEU A O 1
ATOM 635 N N . HIS A 1 86 ? 13.904 0.473 5.525 1.00 86.50 86 HIS A N 1
ATOM 636 C CA . HIS A 1 86 ? 14.021 1.133 6.830 1.00 86.50 86 HIS A CA 1
ATOM 637 C C . HIS A 1 86 ? 12.665 1.378 7.501 1.00 86.50 86 HIS A C 1
ATOM 639 O O . HIS A 1 86 ? 12.628 1.758 8.672 1.00 86.50 86 HIS A O 1
ATOM 645 N N . SER A 1 87 ? 11.551 1.175 6.791 1.00 81.94 87 SER A N 1
ATOM 646 C CA . SER A 1 87 ? 10.229 1.315 7.383 1.00 81.94 87 SER A CA 1
ATOM 647 C C . SER A 1 87 ? 9.963 0.124 8.308 1.00 81.94 87 SER A C 1
ATOM 649 O O . SER A 1 87 ? 9.840 -1.007 7.830 1.00 81.94 87 SER A O 1
ATOM 651 N N . PRO A 1 88 ? 9.782 0.344 9.625 1.00 67.88 88 PRO A N 1
ATOM 652 C CA . PRO A 1 88 ? 9.520 -0.742 10.572 1.00 67.8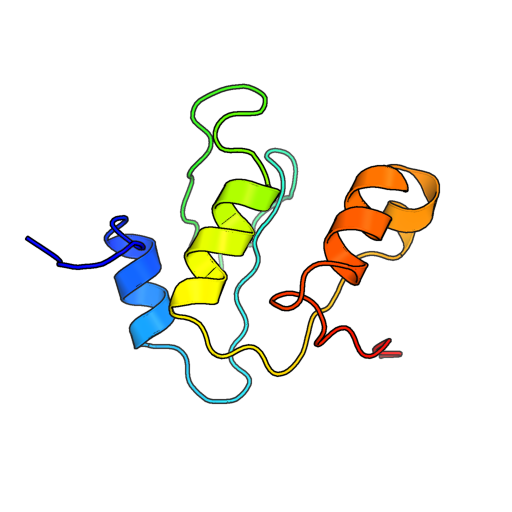8 88 PRO A CA 1
ATOM 653 C C . PRO A 1 88 ? 8.201 -1.470 10.276 1.00 67.88 88 PRO A C 1
ATOM 655 O O . PRO A 1 88 ? 7.957 -2.545 10.810 1.00 67.88 88 PRO A O 1
ATOM 658 N N . ARG A 1 89 ? 7.351 -0.886 9.423 1.00 69.19 89 ARG A N 1
ATOM 659 C CA . ARG A 1 89 ? 6.048 -1.424 9.021 1.00 69.19 89 ARG A CA 1
ATOM 660 C C . ARG A 1 89 ? 6.066 -2.158 7.682 1.00 69.19 89 ARG A C 1
ATOM 662 O O . ARG A 1 89 ? 5.107 -2.850 7.366 1.00 69.19 89 ARG A O 1
ATOM 669 N N . ALA A 1 90 ? 7.143 -2.018 6.910 1.00 59.34 90 ALA A N 1
ATOM 670 C CA . ALA A 1 90 ? 7.372 -2.771 5.677 1.00 59.34 90 ALA A CA 1
ATOM 671 C C . ALA A 1 90 ? 8.397 -3.908 5.862 1.00 59.34 90 ALA A C 1
ATOM 673 O O . ALA A 1 90 ? 8.568 -4.730 4.963 1.00 59.34 90 ALA A O 1
ATOM 674 N N . ALA A 1 91 ? 9.056 -3.979 7.027 1.00 52.75 91 ALA A N 1
ATOM 675 C CA . ALA A 1 91 ? 10.181 -4.865 7.349 1.00 52.75 91 ALA A CA 1
ATOM 676 C C . ALA A 1 91 ? 9.830 -6.360 7.511 1.00 52.75 91 ALA A C 1
ATOM 678 O O . ALA A 1 91 ? 10.495 -7.091 8.240 1.00 52.75 91 ALA A O 1
ATOM 679 N N . ALA A 1 92 ? 8.826 -6.834 6.784 1.00 51.19 92 ALA A N 1
ATOM 680 C CA . ALA A 1 92 ? 8.528 -8.246 6.628 1.00 51.19 92 ALA A CA 1
ATOM 681 C C . ALA A 1 92 ? 9.009 -8.801 5.268 1.00 51.19 92 ALA A C 1
ATOM 683 O O . ALA A 1 92 ? 8.639 -9.894 4.850 1.00 51.19 92 ALA A O 1
ATOM 684 N N . ALA A 1 93 ? 9.835 -8.051 4.536 1.00 43.94 93 ALA A N 1
ATOM 685 C CA . ALA A 1 93 ? 10.366 -8.467 3.243 1.00 43.94 93 ALA A CA 1
ATOM 686 C C . ALA A 1 93 ? 11.394 -9.608 3.383 1.00 43.94 93 ALA A C 1
ATOM 688 O O . ALA A 1 93 ? 12.603 -9.387 3.347 1.00 43.94 93 ALA A O 1
ATOM 689 N N . ALA A 1 94 ? 10.928 -10.848 3.535 1.00 38.28 94 ALA A N 1
ATOM 690 C CA . ALA A 1 94 ? 11.744 -12.008 3.212 1.00 38.28 94 ALA A CA 1
ATOM 691 C C . ALA A 1 94 ? 11.853 -12.111 1.675 1.00 38.28 94 ALA A C 1
ATOM 693 O O . ALA A 1 94 ? 10.835 -11.996 0.988 1.00 38.28 94 ALA A O 1
ATOM 694 N N . PRO A 1 95 ? 13.050 -12.332 1.102 1.00 39.78 95 PRO A N 1
ATOM 695 C CA . PRO A 1 95 ? 13.211 -12.517 -0.334 1.00 39.78 95 PRO A CA 1
ATOM 696 C C . PRO A 1 95 ? 12.561 -13.843 -0.748 1.00 39.78 95 PRO A C 1
ATOM 698 O O . PRO A 1 95 ? 13.167 -14.911 -0.660 1.00 39.78 95 PRO A O 1
ATOM 701 N N . GLY A 1 96 ? 11.303 -13.783 -1.178 1.00 38.88 96 GLY A N 1
ATOM 702 C CA . GLY A 1 96 ? 10.597 -14.922 -1.745 1.00 38.88 96 GLY A CA 1
ATOM 703 C C . GLY A 1 96 ? 11.178 -15.274 -3.110 1.00 38.88 96 GLY A C 1
ATOM 704 O O . GLY A 1 96 ? 10.812 -14.671 -4.113 1.00 38.88 96 GLY A O 1
ATOM 705 N N . LYS A 1 97 ? 12.072 -16.267 -3.162 1.00 35.03 97 LYS A N 1
ATOM 706 C CA . LYS A 1 97 ? 12.274 -17.060 -4.379 1.00 35.03 97 LYS A CA 1
ATOM 707 C C . LYS A 1 97 ? 11.048 -17.952 -4.535 1.00 35.03 97 LYS A C 1
ATOM 709 O O . LYS A 1 97 ? 10.923 -18.925 -3.798 1.00 35.03 97 LYS A O 1
ATOM 714 N N . TYR A 1 98 ? 10.182 -17.644 -5.488 1.00 39.91 98 TYR A N 1
ATOM 715 C CA . TYR A 1 98 ? 9.202 -18.606 -5.979 1.00 39.91 98 TYR A CA 1
ATOM 716 C C . TYR A 1 98 ? 9.373 -18.749 -7.490 1.00 39.91 98 TYR A C 1
ATOM 718 O O . TYR A 1 98 ? 9.571 -17.757 -8.192 1.00 39.91 98 TYR A O 1
ATOM 726 N N . HIS A 1 99 ? 9.431 -20.014 -7.909 1.00 35.19 99 HIS A N 1
ATOM 727 C CA . HIS A 1 99 ? 9.584 -20.488 -9.281 1.00 35.19 99 HIS A CA 1
ATOM 728 C C . HIS A 1 99 ? 8.376 -20.148 -10.151 1.00 35.19 99 HIS A C 1
ATOM 730 O O . HIS A 1 99 ? 7.251 -20.144 -9.602 1.00 35.19 99 HIS A O 1
#

Radius of gyration: 13.98 Å; chains: 1; bounding box: 35×34×30 Å

Organism: Klebsiella pneumoniae subsp. ozaenae (NCBI:txid574)

Sequence (99 aa):
MKKGTVLNADISAVISRLGHTDTLVVCDAGLPVPRSSTRIDMALTQGVPSFMQVLEVVTTEMQVEAAVIAEEIKTHNPQLHATLLHSPRAAAAAPGKYH